Protein AF-A0A7S2DIS0-F1 (afdb_monomer_lite)

Organism: NCBI:txid327968

Structure (mmCIF, N/CA/C/O backbone):
data_AF-A0A7S2DIS0-F1
#
_entry.id   AF-A0A7S2DIS0-F1
#
loop_
_atom_site.group_PDB
_atom_site.id
_atom_site.type_symbol
_atom_site.label_atom_id
_atom_site.label_alt_id
_atom_site.label_comp_id
_atom_site.label_asym_id
_atom_site.label_entity_id
_atom_site.label_seq_id
_atom_site.pdbx_PDB_ins_code
_atom_site.Cartn_x
_atom_site.Cartn_y
_atom_site.Cartn_z
_atom_site.occupancy
_atom_site.B_iso_or_equiv
_atom_site.auth_seq_id
_atom_site.auth_comp_id
_atom_site.auth_asym_id
_atom_site.auth_atom_id
_atom_site.pdbx_PDB_model_num
ATOM 1 N N . ARG A 1 1 ? -0.775 -13.853 -29.510 1.00 49.91 1 ARG A N 1
ATOM 2 C CA . ARG A 1 1 ? -1.273 -12.618 -28.858 1.00 49.91 1 ARG A CA 1
ATOM 3 C C . ARG A 1 1 ? -0.080 -11.684 -28.729 1.00 49.91 1 ARG A C 1
ATOM 5 O O . ARG A 1 1 ? 0.828 -12.031 -27.992 1.00 49.91 1 ARG A O 1
ATOM 12 N N . THR A 1 2 ? -0.027 -10.597 -29.491 1.00 52.69 2 THR A N 1
ATOM 13 C CA . THR A 1 2 ? 0.987 -9.546 -29.319 1.00 52.69 2 THR A CA 1
ATOM 14 C C . THR A 1 2 ? 0.592 -8.712 -28.103 1.00 52.69 2 THR A C 1
ATOM 16 O O . THR A 1 2 ? -0.554 -8.272 -28.004 1.00 52.69 2 THR A O 1
ATOM 19 N N . CYS A 1 3 ? 1.484 -8.587 -27.121 1.00 57.28 3 CYS A N 1
ATOM 20 C CA . CYS A 1 3 ? 1.206 -7.783 -25.935 1.00 57.28 3 CYS A CA 1
ATOM 21 C C . CYS A 1 3 ? 1.315 -6.299 -26.331 1.00 57.28 3 CYS A C 1
ATOM 23 O O . CYS A 1 3 ? 2.330 -5.929 -26.916 1.00 57.28 3 CYS A O 1
ATOM 25 N N . PRO A 1 4 ? 0.318 -5.442 -26.041 1.00 63.25 4 PRO A N 1
ATOM 26 C CA . PRO A 1 4 ? 0.313 -4.042 -26.484 1.00 63.25 4 PRO A CA 1
ATOM 27 C C . PRO A 1 4 ? 1.507 -3.212 -25.994 1.00 63.25 4 PRO A C 1
ATOM 29 O O . PRO A 1 4 ? 1.823 -2.190 -26.595 1.00 63.25 4 PRO A O 1
ATOM 32 N N . ASN A 1 5 ? 2.153 -3.634 -24.902 1.00 74.69 5 ASN A N 1
ATOM 33 C CA . ASN A 1 5 ? 3.356 -3.004 -24.379 1.00 74.69 5 ASN A CA 1
ATOM 34 C C . ASN A 1 5 ? 4.299 -4.068 -23.790 1.00 74.69 5 ASN A C 1
ATOM 36 O O . ASN A 1 5 ? 4.113 -4.529 -22.663 1.00 74.69 5 ASN A O 1
ATOM 40 N N . GLU A 1 6 ? 5.291 -4.481 -24.579 1.00 79.50 6 GLU A N 1
ATOM 41 C CA . GLU A 1 6 ? 6.266 -5.514 -24.205 1.00 79.50 6 GLU A CA 1
ATOM 42 C C . GLU A 1 6 ? 7.153 -5.089 -23.027 1.00 79.50 6 GLU A C 1
ATOM 44 O O . GLU A 1 6 ? 7.512 -5.926 -22.204 1.00 79.50 6 GLU A O 1
ATOM 49 N N . GLN A 1 7 ? 7.442 -3.791 -22.889 1.00 78.56 7 GLN A N 1
ATOM 50 C CA . GLN A 1 7 ? 8.265 -3.260 -21.799 1.00 78.56 7 GLN A CA 1
ATOM 51 C C . GLN A 1 7 ? 7.539 -3.326 -20.453 1.00 78.56 7 GLN A C 1
ATOM 53 O O . GLN A 1 7 ? 8.115 -3.776 -19.466 1.00 78.56 7 GLN A O 1
ATOM 58 N N . LEU A 1 8 ? 6.255 -2.950 -20.412 1.00 78.12 8 LEU A N 1
ATOM 59 C CA . LEU A 1 8 ? 5.436 -3.105 -19.203 1.00 78.12 8 LEU A CA 1
ATOM 60 C C . LEU A 1 8 ? 5.191 -4.579 -18.876 1.00 78.12 8 LEU A C 1
ATOM 62 O O . LEU A 1 8 ? 5.210 -4.962 -17.709 1.00 78.12 8 LEU A O 1
ATOM 66 N N . ALA A 1 9 ? 4.994 -5.415 -19.899 1.00 80.56 9 ALA A N 1
ATOM 67 C CA . ALA A 1 9 ? 4.852 -6.854 -19.713 1.00 80.56 9 ALA A CA 1
ATOM 68 C C . ALA A 1 9 ? 6.127 -7.480 -19.125 1.00 80.56 9 ALA A C 1
ATOM 70 O O . ALA A 1 9 ? 6.024 -8.346 -18.262 1.00 80.56 9 ALA A O 1
ATOM 71 N N . ALA A 1 10 ? 7.309 -7.016 -19.541 1.00 82.75 10 ALA A N 1
ATOM 72 C CA . ALA A 1 10 ? 8.586 -7.419 -18.962 1.00 82.75 10 ALA A CA 1
ATOM 73 C C . ALA A 1 10 ? 8.757 -6.901 -17.523 1.00 82.75 10 ALA A C 1
ATOM 75 O O . ALA A 1 10 ? 9.151 -7.664 -16.649 1.00 82.75 10 ALA A O 1
ATOM 76 N N . ALA A 1 11 ? 8.399 -5.643 -17.247 1.00 80.19 11 ALA A N 1
ATOM 77 C CA . ALA A 1 11 ? 8.483 -5.053 -15.906 1.00 80.19 11 ALA A CA 1
ATOM 78 C C . ALA A 1 11 ? 7.534 -5.709 -14.885 1.00 80.19 11 ALA A C 1
ATOM 80 O O . ALA A 1 11 ? 7.802 -5.692 -13.683 1.00 80.19 11 ALA A O 1
ATOM 81 N N . MET A 1 12 ? 6.424 -6.276 -15.362 1.00 85.94 12 MET A N 1
ATOM 82 C CA . MET A 1 12 ? 5.458 -7.041 -14.569 1.00 85.94 12 MET A CA 1
ATOM 83 C C . MET A 1 12 ? 5.692 -8.553 -14.622 1.00 85.94 12 MET A C 1
ATOM 85 O O . MET A 1 12 ? 4.966 -9.306 -13.971 1.00 85.94 12 MET A O 1
ATOM 89 N N . LEU A 1 13 ? 6.685 -9.023 -15.382 1.00 81.12 13 LEU 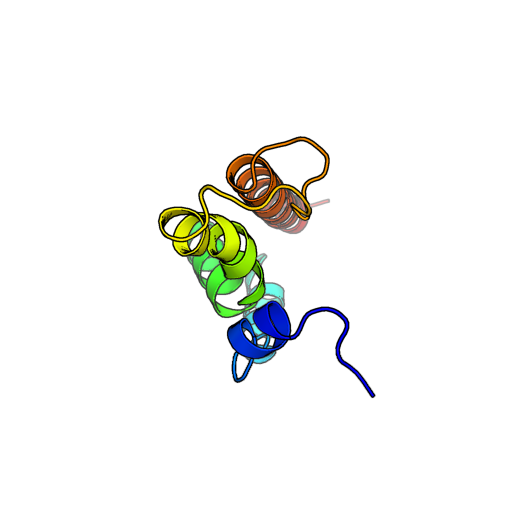A N 1
ATOM 90 C CA . LEU A 1 13 ? 7.011 -10.440 -15.439 1.00 81.12 13 LEU A CA 1
ATOM 91 C C . LEU A 1 13 ? 7.409 -10.888 -14.027 1.00 81.12 13 LEU A C 1
ATOM 93 O O . LEU A 1 13 ? 8.218 -10.244 -13.370 1.00 81.12 13 LEU A O 1
ATOM 97 N N . GLU A 1 14 ? 6.765 -11.948 -13.535 1.00 79.75 14 GLU A N 1
ATOM 98 C CA . GLU A 1 14 ? 6.930 -12.492 -12.171 1.00 79.75 14 GLU A CA 1
ATOM 99 C C . GLU A 1 14 ? 6.401 -11.620 -11.021 1.00 79.75 14 GLU A C 1
ATOM 101 O O . GLU A 1 14 ? 6.272 -12.105 -9.896 1.00 79.75 14 GLU A O 1
ATOM 106 N N . ARG A 1 15 ? 5.980 -10.380 -11.284 1.00 82.25 15 ARG A N 1
ATOM 107 C CA . ARG A 1 15 ? 5.325 -9.531 -10.287 1.00 82.25 15 ARG A CA 1
ATOM 108 C C . ARG A 1 15 ? 3.822 -9.753 -10.353 1.00 82.25 15 ARG A C 1
ATOM 110 O O . ARG A 1 15 ? 3.174 -9.460 -11.353 1.00 82.25 15 ARG A O 1
ATOM 117 N N . ARG A 1 16 ? 3.254 -10.308 -9.287 1.00 84.94 16 ARG A N 1
ATOM 118 C CA . ARG A 1 16 ? 1.816 -10.573 -9.188 1.00 84.94 16 ARG A CA 1
ATOM 119 C C . ARG A 1 16 ? 1.255 -9.968 -7.924 1.00 84.94 16 ARG A C 1
ATOM 121 O O . ARG A 1 16 ? 1.946 -9.910 -6.911 1.00 84.94 16 ARG A O 1
ATOM 128 N N . ALA A 1 17 ? -0.010 -9.575 -8.000 1.00 86.69 17 ALA A N 1
ATOM 129 C CA . ALA A 1 17 ? -0.729 -9.130 -6.830 1.00 86.69 17 ALA A CA 1
ATOM 130 C C . ALA A 1 17 ? -0.794 -10.245 -5.775 1.00 86.69 17 ALA A C 1
ATOM 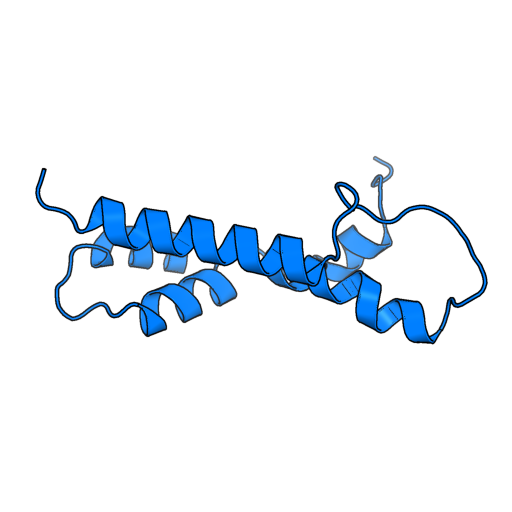132 O O . ALA A 1 17 ? -1.194 -11.377 -6.071 1.00 86.69 17 ALA A 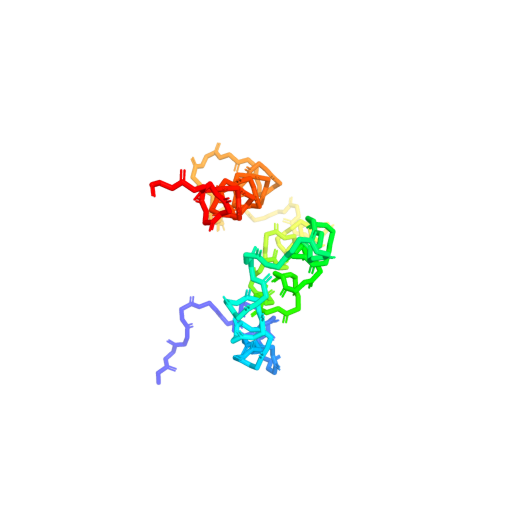O 1
ATOM 133 N N . ASP A 1 18 ? -0.395 -9.925 -4.546 1.00 90.88 18 ASP A N 1
ATOM 134 C CA . ASP A 1 18 ? -0.399 -10.872 -3.435 1.00 90.88 18 ASP A CA 1
ATOM 135 C C . ASP A 1 18 ? -1.806 -10.972 -2.828 1.00 90.88 18 ASP A C 1
ATOM 137 O O . ASP A 1 18 ? -2.194 -10.231 -1.924 1.00 90.88 18 ASP A O 1
ATOM 141 N N . ALA A 1 19 ? -2.586 -11.933 -3.325 1.00 88.56 19 ALA A N 1
ATOM 142 C CA . ALA A 1 19 ? -3.947 -12.180 -2.854 1.00 88.56 19 ALA A CA 1
ATOM 143 C C . ALA A 1 19 ? -4.027 -12.527 -1.355 1.00 88.56 19 ALA A C 1
ATOM 145 O O . ALA A 1 19 ? -5.061 -12.286 -0.725 1.00 88.56 19 ALA A O 1
ATOM 146 N N . SER A 1 20 ? -2.962 -13.088 -0.772 1.00 91.94 20 SER A N 1
ATOM 147 C CA . SER A 1 20 ? -2.933 -13.429 0.652 1.00 91.94 20 SER A CA 1
ATOM 148 C C . SER A 1 20 ? -2.859 -12.171 1.515 1.00 91.94 20 SER A C 1
ATOM 150 O O . SER A 1 20 ? -3.613 -12.038 2.483 1.00 91.94 20 SER A O 1
ATOM 152 N N . ARG A 1 21 ? -2.041 -11.196 1.103 1.00 91.44 21 ARG A N 1
ATOM 153 C CA . ARG A 1 21 ? -1.961 -9.884 1.751 1.00 91.44 21 ARG A CA 1
ATOM 154 C C . ARG A 1 21 ? -3.227 -9.074 1.559 1.00 91.44 21 ARG A C 1
ATOM 156 O O . ARG A 1 21 ? -3.721 -8.528 2.537 1.00 91.44 21 ARG A O 1
ATOM 163 N N . ILE A 1 22 ? -3.827 -9.090 0.370 1.00 92.38 22 ILE A N 1
ATOM 164 C CA . ILE A 1 22 ? -5.121 -8.428 0.130 1.00 92.38 22 ILE A CA 1
ATOM 165 C C . ILE A 1 22 ? -6.190 -8.956 1.098 1.00 92.38 22 ILE A C 1
ATOM 167 O O . ILE A 1 22 ? -6.932 -8.175 1.697 1.00 92.38 22 ILE A O 1
ATOM 171 N N . ARG A 1 23 ? -6.250 -10.278 1.305 1.00 93.06 23 ARG A N 1
ATOM 172 C CA . ARG A 1 23 ? -7.164 -10.879 2.286 1.00 93.06 23 ARG A CA 1
ATOM 173 C C . ARG A 1 23 ? -6.840 -10.424 3.712 1.00 93.06 23 ARG A C 1
ATOM 175 O O . ARG A 1 23 ? -7.748 -9.990 4.416 1.00 93.06 23 ARG A O 1
ATOM 182 N N . ARG A 1 24 ? -5.566 -10.449 4.115 1.00 91.94 24 ARG A N 1
ATOM 183 C CA . ARG A 1 24 ? -5.124 -9.957 5.432 1.00 91.94 24 ARG A CA 1
ATOM 184 C C . ARG A 1 24 ? -5.519 -8.496 5.659 1.00 91.94 24 ARG A C 1
ATOM 186 O O . ARG A 1 24 ? -5.995 -8.170 6.745 1.00 91.94 24 ARG A O 1
ATOM 193 N N . MET A 1 25 ? -5.351 -7.635 4.654 1.00 93.94 25 MET A N 1
ATOM 194 C CA . MET A 1 25 ? -5.763 -6.232 4.721 1.00 93.94 25 MET A CA 1
ATOM 195 C C . MET A 1 25 ? -7.257 -6.136 5.012 1.00 93.94 25 MET A C 1
ATOM 197 O O . MET A 1 25 ? -7.641 -5.450 5.952 1.00 93.94 25 MET A O 1
ATOM 201 N N . ALA A 1 26 ? -8.092 -6.852 4.253 1.00 92.06 26 ALA A N 1
ATOM 202 C CA . ALA A 1 26 ? -9.543 -6.838 4.425 1.00 92.06 26 ALA A CA 1
ATOM 203 C C . ALA A 1 26 ? -9.981 -7.339 5.813 1.00 92.06 26 ALA A C 1
ATOM 205 O O . ALA A 1 26 ? -10.872 -6.753 6.424 1.00 92.06 26 ALA A O 1
ATOM 206 N N . GLU A 1 27 ? -9.334 -8.382 6.334 1.00 93.12 27 GLU A N 1
ATOM 207 C CA . GLU A 1 27 ? -9.627 -8.947 7.658 1.00 93.12 27 GLU A CA 1
ATOM 208 C C . GLU A 1 27 ? -9.199 -8.014 8.801 1.00 93.12 27 GLU A C 1
ATOM 210 O O . GLU A 1 27 ? -9.897 -7.897 9.809 1.00 93.12 27 GLU A O 1
ATOM 215 N N . ARG A 1 28 ? -8.062 -7.324 8.652 1.00 94.25 28 ARG A N 1
ATOM 216 C CA . ARG A 1 28 ? -7.485 -6.468 9.699 1.00 94.25 28 ARG A CA 1
ATOM 217 C C . ARG A 1 28 ? -7.909 -5.009 9.614 1.00 94.25 28 ARG A C 1
ATOM 219 O O . ARG A 1 28 ? -7.641 -4.279 10.562 1.00 94.25 28 ARG A O 1
ATOM 226 N N . ILE A 1 29 ? -8.582 -4.566 8.549 1.00 93.81 29 ILE A N 1
ATOM 227 C CA . ILE A 1 29 ? -8.807 -3.133 8.295 1.00 93.81 29 ILE A CA 1
ATOM 228 C C . ILE A 1 29 ? -9.530 -2.413 9.438 1.00 93.81 29 ILE A C 1
ATOM 230 O O . ILE A 1 29 ? -9.209 -1.267 9.729 1.00 93.81 29 ILE A O 1
ATOM 234 N N . ARG A 1 30 ? -10.447 -3.099 10.133 1.00 91.25 30 ARG A N 1
ATOM 235 C CA . ARG A 1 30 ? -11.183 -2.564 11.296 1.00 91.25 30 ARG A CA 1
ATOM 236 C C . ARG A 1 30 ? -10.464 -2.768 12.630 1.00 91.25 30 ARG A C 1
ATOM 238 O O . ARG A 1 30 ? -10.918 -2.261 13.652 1.00 91.25 30 ARG A O 1
ATOM 245 N N . HIS A 1 31 ? -9.366 -3.518 12.650 1.00 93.44 31 HIS A N 1
ATOM 246 C CA . HIS A 1 31 ? -8.655 -3.834 13.877 1.00 93.44 31 HIS A CA 1
ATOM 247 C C . HIS A 1 31 ? -7.947 -2.578 14.416 1.00 93.44 31 HIS A C 1
ATOM 249 O O . HIS A 1 31 ? -7.202 -1.929 13.678 1.00 93.44 31 HIS A O 1
ATOM 255 N N . PRO A 1 32 ? -8.107 -2.225 15.705 1.00 90.69 32 PRO A N 1
ATOM 256 C CA . PRO A 1 32 ? -7.587 -0.969 16.246 1.00 90.69 32 PRO A CA 1
ATOM 257 C C . PRO A 1 32 ? -6.063 -0.855 16.132 1.00 90.69 32 PRO A C 1
ATOM 259 O O . PRO A 1 32 ? -5.558 0.229 15.864 1.00 90.69 32 PRO A O 1
ATOM 262 N N . GLN A 1 33 ? -5.351 -1.980 16.265 1.00 94.06 33 GLN A N 1
ATOM 263 C CA . GLN A 1 33 ? -3.887 -2.053 16.164 1.00 94.06 33 GLN A CA 1
ATOM 264 C C . GLN A 1 33 ? -3.350 -2.084 14.726 1.00 94.06 33 GLN A C 1
ATOM 266 O O . GLN A 1 33 ? -2.143 -1.977 14.539 1.00 94.06 33 GLN A O 1
ATOM 271 N N . TYR A 1 34 ? -4.204 -2.277 13.717 1.00 94.12 34 TYR A N 1
ATOM 272 C CA . TYR A 1 34 ? -3.764 -2.280 12.326 1.00 94.12 34 TYR A CA 1
ATOM 273 C C . TYR A 1 34 ? -3.555 -0.837 11.882 1.00 94.12 34 TYR A C 1
ATOM 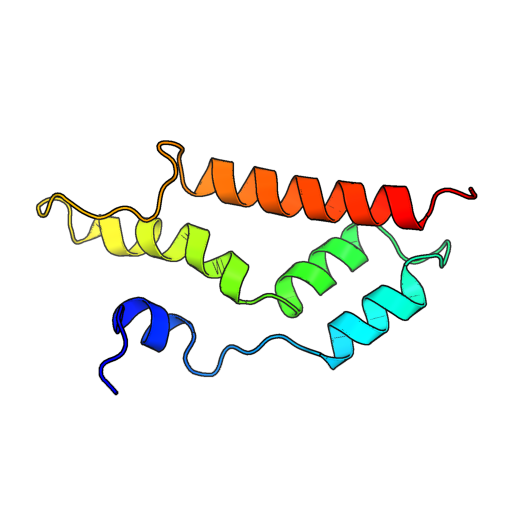275 O O . TYR A 1 34 ? -4.521 -0.111 11.687 1.00 94.12 34 TYR A O 1
ATOM 283 N N . MET A 1 35 ? -2.312 -0.375 11.818 1.00 94.12 35 MET A N 1
ATOM 284 C CA . MET A 1 35 ? -2.018 1.045 11.611 1.00 94.12 35 MET A CA 1
ATOM 285 C C . MET A 1 35 ? -1.956 1.407 10.125 1.00 94.12 35 MET A C 1
ATOM 287 O O . MET A 1 35 ? -1.748 0.555 9.265 1.00 94.12 35 MET A O 1
ATOM 291 N N . LEU A 1 36 ? -2.058 2.706 9.824 1.00 94.25 36 LEU A N 1
ATOM 292 C CA . LEU A 1 36 ? -1.973 3.217 8.452 1.00 94.25 36 LEU A CA 1
ATOM 293 C C . LEU A 1 36 ? -0.655 2.829 7.757 1.00 94.25 36 LEU A C 1
ATOM 295 O O . LEU A 1 36 ? -0.655 2.563 6.560 1.00 94.25 36 LEU A O 1
ATOM 299 N N . LEU A 1 37 ? 0.452 2.767 8.508 1.00 94.81 37 LEU A N 1
ATOM 300 C CA . LEU A 1 37 ? 1.747 2.322 7.986 1.00 94.81 37 LEU A CA 1
ATOM 301 C C . LEU A 1 37 ? 1.704 0.854 7.535 1.00 94.81 37 LEU A C 1
ATOM 303 O O . LEU A 1 37 ? 2.132 0.553 6.429 1.00 94.81 37 LEU A O 1
ATOM 307 N N . GLU A 1 38 ? 1.126 -0.033 8.351 1.00 94.94 38 GLU A N 1
ATOM 308 C CA . GLU A 1 38 ? 0.976 -1.458 8.015 1.00 94.94 38 GLU A CA 1
ATOM 309 C C . GLU A 1 38 ? 0.082 -1.627 6.774 1.00 94.94 38 GLU A C 1
ATOM 311 O O . GLU A 1 38 ? 0.399 -2.400 5.873 1.00 94.94 38 GLU A O 1
ATOM 316 N N . PHE A 1 39 ? -0.985 -0.826 6.671 1.00 95.12 39 PHE A N 1
ATOM 317 C CA . PHE A 1 39 ? -1.823 -0.768 5.473 1.00 95.12 39 PHE A CA 1
ATOM 318 C C . PHE A 1 39 ? -1.062 -0.299 4.232 1.00 95.12 39 PHE A C 1
ATOM 320 O O . PHE A 1 39 ? -1.243 -0.862 3.154 1.00 95.12 39 PHE A O 1
ATOM 327 N N . PHE A 1 40 ? -0.210 0.718 4.362 1.00 95.19 40 PHE A N 1
ATOM 328 C CA . PHE A 1 40 ? 0.609 1.202 3.256 1.00 95.19 40 PHE A CA 1
ATOM 329 C C . PHE A 1 40 ? 1.610 0.142 2.778 1.00 95.19 40 PHE A C 1
ATOM 331 O O . PHE A 1 40 ? 1.709 -0.106 1.577 1.00 95.19 40 PHE A O 1
ATOM 338 N N . GLU A 1 41 ? 2.303 -0.527 3.699 1.00 94.25 41 GLU A N 1
ATOM 339 C CA . GLU A 1 41 ? 3.221 -1.624 3.377 1.00 94.25 41 GLU A CA 1
ATOM 340 C C . GLU A 1 41 ? 2.501 -2.789 2.689 1.00 94.25 41 GLU A C 1
ATOM 342 O O . GLU A 1 41 ? 2.995 -3.328 1.694 1.00 94.25 41 GLU A O 1
ATOM 347 N N . ASP A 1 42 ? 1.307 -3.149 3.166 1.00 94.44 42 ASP A N 1
ATOM 348 C CA . ASP A 1 42 ? 0.505 -4.193 2.538 1.00 94.44 42 ASP A CA 1
ATOM 349 C C . ASP A 1 42 ? -0.007 -3.773 1.151 1.00 94.44 42 ASP A C 1
ATOM 351 O O . ASP A 1 42 ? -0.002 -4.609 0.250 1.00 94.44 42 ASP A O 1
ATOM 355 N N . CYS A 1 43 ? -0.348 -2.501 0.917 1.00 93.88 43 CYS A N 1
ATOM 356 C CA . CYS A 1 43 ? -0.651 -1.983 -0.424 1.00 93.88 43 CYS A CA 1
ATOM 357 C C . CYS A 1 43 ? 0.542 -2.133 -1.381 1.00 93.88 43 CYS A C 1
ATOM 359 O O . CYS A 1 43 ? 0.369 -2.617 -2.499 1.00 93.88 43 CYS A O 1
ATOM 361 N N . LEU A 1 44 ? 1.751 -1.753 -0.954 1.00 92.06 44 LEU A N 1
ATOM 362 C CA . LEU A 1 44 ? 2.955 -1.852 -1.789 1.00 92.06 44 LEU A CA 1
ATOM 363 C C . LEU A 1 44 ? 3.301 -3.302 -2.141 1.00 92.06 44 LEU A C 1
ATOM 365 O O . LEU A 1 44 ? 3.688 -3.589 -3.273 1.00 92.06 44 LEU A O 1
ATOM 369 N N . ALA A 1 45 ? 3.148 -4.218 -1.186 1.00 91.06 45 ALA A N 1
ATOM 370 C CA . ALA A 1 45 ? 3.396 -5.636 -1.413 1.00 91.06 45 ALA A CA 1
ATOM 371 C C . ALA A 1 45 ? 2.282 -6.310 -2.235 1.00 91.06 45 ALA A C 1
ATOM 373 O O . ALA A 1 45 ? 2.552 -7.242 -2.989 1.00 91.06 45 ALA A O 1
ATOM 374 N N . SER A 1 46 ? 1.039 -5.839 -2.105 1.00 92.81 46 SER A N 1
ATOM 375 C CA . SER A 1 46 ? -0.123 -6.408 -2.797 1.00 92.81 46 SER A CA 1
ATOM 376 C C . SER A 1 46 ? -0.280 -5.921 -4.231 1.00 92.81 46 SER A C 1
ATOM 378 O O . SER A 1 46 ? -0.858 -6.648 -5.030 1.00 92.81 46 SER A O 1
ATOM 380 N N . PHE A 1 47 ? 0.200 -4.720 -4.564 1.00 92.12 47 PHE A N 1
ATOM 381 C CA . PHE A 1 47 ? 0.002 -4.089 -5.873 1.00 92.12 47 PHE A CA 1
ATOM 382 C C . PHE A 1 47 ? 1.345 -3.691 -6.497 1.00 92.12 47 PHE A C 1
ATOM 384 O O . PHE A 1 47 ? 1.724 -2.514 -6.477 1.00 92.12 47 PHE A O 1
ATOM 391 N N . PRO A 1 48 ? 2.103 -4.651 -7.060 1.00 89.62 48 PRO A N 1
ATOM 392 C CA . PRO A 1 48 ? 3.376 -4.353 -7.710 1.00 89.62 48 PRO A CA 1
ATOM 393 C C . PRO A 1 48 ? 3.258 -3.349 -8.870 1.00 89.62 48 PRO A C 1
ATOM 395 O O . PRO A 1 48 ? 4.230 -2.654 -9.182 1.00 89.62 48 PRO A O 1
ATOM 398 N N . GLU A 1 49 ? 2.074 -3.223 -9.467 1.00 87.75 49 GLU A N 1
ATOM 399 C CA . GLU A 1 49 ? 1.745 -2.259 -10.517 1.00 87.75 49 GLU A CA 1
ATOM 400 C C . GLU A 1 49 ? 2.007 -0.810 -10.080 1.00 87.75 49 GLU A C 1
ATOM 402 O O . GLU A 1 49 ? 2.326 0.027 -10.920 1.00 87.75 49 GLU A O 1
ATOM 407 N N . LEU A 1 50 ? 1.963 -0.509 -8.775 1.00 88.31 50 LEU A N 1
ATOM 408 C CA . LEU A 1 50 ? 2.313 0.813 -8.242 1.00 88.31 50 LEU A CA 1
ATOM 409 C C . LEU A 1 50 ? 3.756 1.227 -8.581 1.00 88.31 50 LEU A C 1
ATOM 411 O O . LEU A 1 50 ? 4.050 2.414 -8.689 1.00 88.31 50 LEU A O 1
ATOM 415 N N . GLY A 1 51 ? 4.656 0.265 -8.802 1.00 85.00 51 GLY A N 1
ATOM 416 C CA . GLY A 1 51 ? 6.022 0.547 -9.249 1.00 85.00 51 GLY A CA 1
ATOM 417 C C . GLY A 1 51 ? 6.105 1.035 -10.699 1.00 85.00 51 GLY A C 1
ATOM 418 O O . GLY A 1 51 ? 7.083 1.678 -11.070 1.00 85.00 51 GLY A O 1
ATOM 419 N N . LEU A 1 52 ? 5.084 0.779 -11.522 1.00 85.75 52 LEU A N 1
ATOM 420 C CA . LEU A 1 52 ? 5.078 1.192 -12.928 1.00 85.75 52 LEU A CA 1
ATOM 421 C C . LEU A 1 52 ? 4.985 2.712 -13.092 1.00 85.75 52 LEU A C 1
ATOM 423 O O . LEU A 1 52 ? 5.487 3.234 -14.083 1.00 85.75 52 LEU A O 1
ATOM 427 N N . PHE A 1 53 ? 4.444 3.431 -12.100 1.00 83.38 53 PHE A N 1
ATOM 428 C CA . PHE A 1 53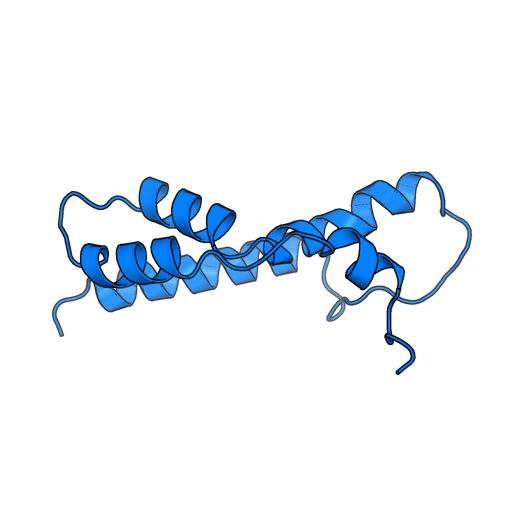 ? 4.458 4.899 -12.087 1.00 83.38 53 PHE A CA 1
ATOM 429 C C . PHE A 1 53 ? 5.882 5.476 -12.113 1.00 83.38 53 PHE A C 1
ATOM 431 O O . PHE A 1 53 ? 6.092 6.577 -12.613 1.00 83.38 53 PHE A O 1
ATOM 438 N N . PHE A 1 54 ? 6.876 4.733 -11.623 1.00 82.12 54 PHE A N 1
ATOM 439 C CA . PHE A 1 54 ? 8.275 5.169 -11.606 1.00 82.12 54 PHE A CA 1
ATOM 440 C C . PHE A 1 54 ? 9.103 4.583 -12.760 1.00 82.12 54 PHE A C 1
ATOM 442 O O . PHE A 1 54 ? 10.178 5.094 -13.071 1.00 82.12 54 PHE A O 1
ATOM 449 N N . PHE A 1 55 ? 8.578 3.575 -13.462 1.00 75.12 55 PHE A N 1
ATOM 450 C CA . PHE A 1 55 ? 9.284 2.853 -14.525 1.00 75.12 55 PHE A CA 1
ATOM 451 C C . PHE A 1 55 ? 9.623 3.727 -15.749 1.00 75.12 55 PHE A C 1
ATOM 453 O O . PHE A 1 55 ? 10.696 3.585 -16.337 1.00 75.12 55 PHE A O 1
ATOM 460 N N . GLU A 1 56 ? 8.749 4.669 -16.129 1.00 64.88 56 GLU A N 1
ATOM 461 C CA . GLU A 1 56 ? 9.043 5.630 -17.210 1.00 64.88 56 GLU A CA 1
ATOM 462 C C . GLU A 1 56 ? 10.112 6.659 -16.795 1.00 64.88 56 GLU A C 1
ATOM 464 O O . GLU A 1 56 ? 10.891 7.104 -17.639 1.00 64.88 56 GLU A O 1
ATOM 469 N N . SER A 1 57 ? 10.198 7.016 -15.507 1.00 57.00 57 SER A N 1
ATOM 470 C CA . SER A 1 57 ? 11.156 8.014 -15.007 1.00 57.00 57 SER A CA 1
ATOM 471 C C . SER A 1 57 ? 12.600 7.506 -15.028 1.00 57.00 57 SER A C 1
ATOM 473 O O . SER A 1 57 ? 13.511 8.282 -15.309 1.00 57.00 57 SER A O 1
ATOM 475 N N . GLU A 1 58 ? 12.821 6.216 -14.767 1.00 54.56 58 GLU A N 1
ATOM 476 C CA . GLU A 1 58 ? 14.162 5.611 -14.757 1.00 54.56 58 GLU A CA 1
ATOM 477 C C . GLU A 1 58 ? 14.680 5.319 -16.175 1.00 54.56 58 GLU A C 1
ATOM 479 O O . GLU A 1 58 ? 15.844 5.576 -16.482 1.00 54.56 58 GLU A O 1
ATOM 484 N N . ASN A 1 59 ? 13.804 4.882 -17.087 1.00 51.31 59 ASN A N 1
ATOM 485 C CA . ASN A 1 59 ? 14.170 4.628 -18.486 1.00 51.31 59 ASN A CA 1
ATOM 486 C C . ASN A 1 59 ? 14.302 5.912 -19.332 1.00 51.31 59 ASN A C 1
ATOM 488 O O . ASN A 1 59 ? 14.940 5.898 -20.387 1.00 51.31 59 ASN A O 1
ATOM 492 N N . SER A 1 60 ? 13.753 7.041 -18.871 1.00 45.88 60 SER A N 1
ATOM 493 C CA . SER A 1 60 ? 13.860 8.339 -19.559 1.00 45.88 60 SER A CA 1
ATOM 494 C C . SER A 1 60 ? 15.234 9.005 -19.430 1.00 45.88 60 SER A C 1
ATOM 496 O O . SER A 1 60 ? 15.546 9.886 -20.229 1.00 45.88 60 SER A O 1
ATOM 498 N N . ALA A 1 61 ? 16.099 8.565 -18.507 1.00 47.38 61 ALA A N 1
ATOM 499 C CA . ALA A 1 61 ? 17.482 9.052 -18.439 1.00 47.38 61 ALA A CA 1
ATOM 500 C C . ALA A 1 61 ? 18.324 8.639 -19.668 1.00 47.38 61 ALA A C 1
ATOM 502 O O . ALA A 1 61 ? 19.346 9.260 -19.951 1.00 47.38 61 ALA A O 1
ATOM 503 N N . VAL A 1 62 ? 17.878 7.627 -20.427 1.00 46.41 62 VAL A N 1
ATOM 504 C CA . VAL A 1 62 ? 18.575 7.095 -21.614 1.00 46.41 62 VAL A CA 1
ATOM 505 C C . VAL A 1 62 ? 17.859 7.444 -22.932 1.00 46.41 62 VAL A C 1
ATOM 507 O O . VAL A 1 62 ? 18.386 7.185 -24.011 1.00 46.41 62 VAL A O 1
ATOM 510 N N . ALA A 1 63 ? 16.670 8.058 -22.873 1.00 43.53 63 ALA A N 1
ATOM 511 C CA . ALA A 1 63 ? 15.767 8.234 -24.015 1.00 43.53 63 ALA A CA 1
ATOM 512 C C . ALA A 1 63 ? 15.317 9.691 -24.233 1.00 43.53 63 ALA A C 1
ATOM 514 O O . ALA A 1 63 ? 14.193 9.944 -24.664 1.00 43.53 63 ALA A O 1
ATOM 515 N N . ALA A 1 64 ? 16.201 10.667 -24.005 1.00 42.50 64 ALA A N 1
ATOM 516 C CA . ALA A 1 64 ? 15.953 12.093 -24.259 1.00 42.50 64 ALA A CA 1
ATOM 517 C C . ALA A 1 64 ? 15.763 12.467 -25.754 1.00 42.50 64 ALA A C 1
ATOM 519 O O . ALA A 1 64 ? 16.008 13.608 -26.141 1.00 42.50 64 ALA A O 1
ATOM 520 N N . MET A 1 65 ? 15.349 11.534 -26.622 1.00 43.47 65 MET A N 1
ATOM 521 C CA . MET A 1 65 ? 15.249 11.779 -28.065 1.00 43.47 65 MET A CA 1
ATOM 522 C C . MET A 1 65 ? 14.087 11.085 -28.789 1.00 43.47 65 MET A C 1
ATOM 524 O O . MET A 1 65 ? 14.067 11.083 -30.017 1.00 43.47 65 MET A O 1
ATOM 528 N N . SER A 1 6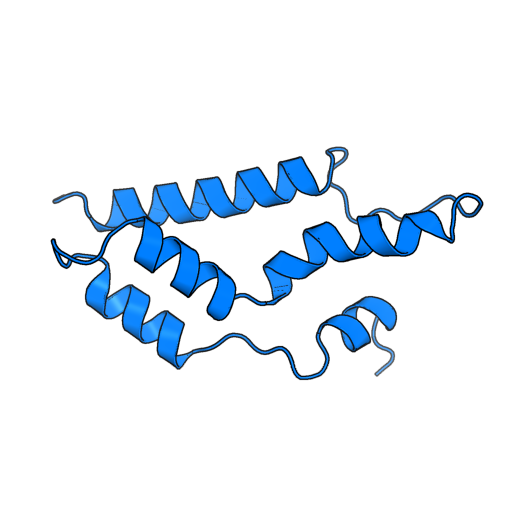6 ? 13.086 10.543 -28.088 1.00 38.34 66 SER A N 1
ATOM 529 C CA . SER A 1 66 ? 11.856 10.112 -28.767 1.00 38.34 66 SER A CA 1
ATOM 530 C C . SER A 1 66 ? 10.608 10.560 -28.022 1.00 38.34 66 SER A C 1
ATOM 532 O O . SER A 1 66 ? 10.277 10.100 -26.934 1.00 38.34 66 SER A O 1
ATOM 534 N N . SER A 1 67 ? 9.942 11.527 -28.637 1.00 50.22 67 SER A N 1
ATOM 535 C CA . SER A 1 67 ? 8.620 12.010 -28.297 1.00 50.22 67 SER A CA 1
ATOM 536 C C . SER A 1 67 ? 7.559 10.917 -28.478 1.00 50.22 67 SER A C 1
ATOM 538 O O . SER A 1 67 ? 7.580 10.137 -29.427 1.00 50.22 67 SER A O 1
ATOM 540 N N . SER A 1 68 ? 6.555 10.959 -27.598 1.00 49.25 68 SER A N 1
ATOM 541 C CA . SER A 1 68 ? 5.392 10.063 -27.529 1.00 49.25 68 SER A CA 1
ATOM 542 C C . SER A 1 68 ? 5.744 8.673 -26.981 1.00 49.25 68 SER A C 1
ATOM 544 O O . SER A 1 68 ? 6.489 7.911 -27.574 1.00 49.25 68 SER A O 1
ATOM 546 N N . ARG A 1 69 ? 5.226 8.257 -25.829 1.00 45.88 69 ARG A N 1
ATOM 547 C CA . ARG A 1 69 ? 3.797 8.168 -25.531 1.00 45.88 69 ARG A CA 1
ATOM 548 C C . ARG A 1 69 ? 3.659 7.925 -24.023 1.00 45.88 69 ARG A C 1
ATOM 550 O O . ARG A 1 69 ? 3.528 6.788 -23.594 1.00 45.88 69 ARG A O 1
ATOM 557 N N . SER A 1 70 ? 3.751 9.000 -23.240 1.00 47.97 70 SER A N 1
ATOM 558 C CA . SER A 1 70 ? 3.539 8.950 -21.791 1.00 47.97 70 SER A CA 1
ATOM 559 C C . SER A 1 70 ? 2.127 8.440 -21.516 1.00 47.97 70 SER A C 1
ATOM 561 O O . SER A 1 70 ? 1.167 8.970 -22.081 1.00 47.97 70 SER A O 1
ATOM 563 N N . MET A 1 71 ? 1.983 7.435 -20.657 1.00 51.38 71 MET A N 1
ATOM 564 C CA . MET A 1 71 ? 0.678 6.941 -20.195 1.00 51.38 71 MET A CA 1
ATOM 565 C C . MET A 1 71 ? -0.081 7.944 -19.297 1.00 51.38 71 MET A C 1
ATOM 567 O O . MET A 1 71 ? -0.945 7.550 -18.523 1.00 51.38 71 MET A O 1
ATOM 571 N N . ASN A 1 72 ? 0.207 9.245 -19.392 1.00 48.66 72 ASN A N 1
ATOM 572 C CA . ASN A 1 72 ? -0.282 10.250 -18.461 1.00 48.66 72 ASN A CA 1
ATOM 573 C C . ASN A 1 72 ? -1.573 10.916 -18.917 1.00 48.66 72 ASN A C 1
ATOM 575 O O . ASN A 1 72 ? -1.702 11.406 -20.041 1.00 48.66 72 ASN A O 1
ATOM 579 N N . SER A 1 73 ? -2.460 11.115 -17.949 1.00 51.16 73 SER A N 1
ATOM 580 C CA . SER A 1 73 ? -3.622 12.007 -18.008 1.00 51.16 73 SER A CA 1
ATOM 581 C C . SER A 1 73 ? -3.263 13.509 -18.120 1.00 51.16 73 SER A C 1
ATOM 583 O O . SER A 1 73 ? -4.038 14.371 -17.710 1.00 51.16 73 SER A O 1
ATOM 585 N N . GLY A 1 74 ? -2.076 13.850 -18.643 1.00 55.03 74 GLY A N 1
ATOM 586 C CA . GLY A 1 74 ? -1.516 15.208 -18.673 1.00 55.03 74 GLY A CA 1
ATOM 587 C C . GLY A 1 74 ? -0.898 15.685 -17.348 1.00 55.03 74 GLY A C 1
ATOM 588 O O . GLY A 1 74 ? -0.597 16.868 -17.212 1.00 55.03 74 GLY A O 1
ATOM 589 N N . ARG A 1 75 ? -0.710 14.799 -16.360 1.00 61.09 75 ARG A N 1
ATOM 590 C CA . ARG A 1 75 ? -0.095 15.089 -15.043 1.00 61.09 75 ARG A CA 1
ATOM 591 C C . ARG A 1 75 ? 1.170 14.246 -14.870 1.00 61.09 75 ARG A C 1
ATOM 593 O O . ARG A 1 75 ? 1.288 13.253 -15.561 1.00 61.09 75 ARG A O 1
ATOM 600 N N . SER A 1 76 ? 2.120 14.623 -14.008 1.00 77.62 76 SER A N 1
ATOM 601 C CA . SER A 1 76 ? 3.326 13.803 -13.789 1.00 77.62 76 SER A CA 1
ATOM 602 C C . SER A 1 76 ? 2.968 12.440 -13.188 1.00 77.62 76 SER A C 1
ATOM 604 O O . SER A 1 76 ? 2.014 12.340 -12.415 1.00 77.62 76 SER A O 1
ATOM 606 N N . ALA A 1 77 ? 3.761 11.406 -13.484 1.00 80.62 77 ALA A N 1
ATOM 607 C CA . ALA A 1 77 ? 3.526 10.063 -12.950 1.00 80.62 77 ALA A CA 1
ATOM 608 C C . ALA A 1 77 ? 3.556 10.033 -11.407 1.00 80.62 77 ALA A C 1
ATOM 610 O O . ALA A 1 77 ? 2.768 9.332 -10.776 1.00 80.62 77 ALA A O 1
ATOM 611 N N . GLU A 1 78 ? 4.376 10.890 -10.789 1.00 82.44 78 GLU A N 1
ATOM 612 C CA . GLU A 1 78 ? 4.376 11.121 -9.341 1.00 82.44 78 GLU A CA 1
ATOM 613 C C . GLU A 1 78 ? 3.016 11.625 -8.828 1.00 82.44 78 GLU A C 1
ATOM 615 O O . GLU A 1 78 ? 2.500 11.127 -7.827 1.00 82.44 78 GLU A O 1
ATOM 620 N N . ALA A 1 79 ? 2.391 12.578 -9.526 1.00 85.06 79 ALA A N 1
ATOM 621 C CA . ALA A 1 79 ? 1.079 13.090 -9.143 1.00 85.06 79 ALA A CA 1
ATOM 622 C C . ALA A 1 79 ? -0.024 12.028 -9.305 1.00 85.06 79 ALA A C 1
ATOM 624 O O . ALA A 1 79 ? -1.010 12.032 -8.565 1.00 85.06 79 ALA A O 1
ATOM 625 N N . GLU A 1 80 ? 0.100 11.113 -10.267 1.00 86.75 80 GLU A N 1
ATOM 626 C CA . GLU A 1 80 ? -0.821 9.979 -10.403 1.00 86.75 80 GLU A CA 1
ATOM 627 C C . GLU A 1 80 ? -0.626 8.942 -9.288 1.00 86.75 80 GLU A C 1
ATOM 629 O O . GLU A 1 80 ? -1.611 8.498 -8.689 1.00 86.75 80 GLU A O 1
ATOM 634 N N . TYR A 1 81 ? 0.625 8.644 -8.931 1.00 90.00 81 TYR A N 1
ATOM 635 C CA . TYR A 1 81 ? 0.967 7.785 -7.799 1.00 90.00 81 TYR A CA 1
ATOM 636 C C . TYR A 1 81 ? 0.410 8.340 -6.480 1.00 90.00 81 TYR A C 1
ATOM 638 O O . TYR A 1 81 ? -0.318 7.642 -5.772 1.00 90.00 81 TYR A O 1
ATOM 646 N N . GLN A 1 82 ? 0.663 9.619 -6.179 1.00 91.31 82 GLN A N 1
ATOM 647 C CA . GLN A 1 82 ? 0.163 10.274 -4.965 1.00 91.31 82 GLN A CA 1
ATOM 648 C C . GLN A 1 82 ? -1.370 10.249 -4.883 1.00 91.31 82 GLN A C 1
ATOM 650 O O . GLN A 1 82 ? -1.922 9.968 -3.820 1.00 91.31 82 GLN A O 1
ATOM 655 N N . ARG A 1 83 ? -2.076 10.488 -6.000 1.00 92.44 83 ARG A N 1
ATOM 656 C CA . ARG A 1 83 ? -3.547 10.379 -6.050 1.00 92.44 83 ARG A CA 1
ATOM 657 C C . ARG A 1 83 ? -4.026 8.957 -5.771 1.00 92.44 83 ARG A C 1
ATOM 659 O O . ARG A 1 83 ? -4.996 8.784 -5.038 1.00 92.44 83 ARG A O 1
ATOM 666 N N . THR A 1 84 ? -3.350 7.959 -6.332 1.00 93.81 84 THR A N 1
ATOM 667 C CA . THR A 1 84 ? -3.696 6.544 -6.148 1.00 93.81 84 THR A CA 1
ATOM 668 C C . THR A 1 84 ? -3.518 6.120 -4.690 1.00 93.81 84 THR A C 1
ATOM 670 O O . THR A 1 84 ? -4.447 5.583 -4.089 1.00 93.81 84 THR A O 1
ATOM 673 N N . ILE A 1 85 ? -2.374 6.440 -4.078 1.00 94.75 85 ILE A N 1
ATOM 674 C CA . ILE A 1 85 ? -2.127 6.177 -2.652 1.00 94.75 85 ILE A CA 1
ATOM 675 C C . ILE A 1 85 ? -3.110 6.953 -1.766 1.00 94.75 85 ILE A C 1
ATOM 677 O O . ILE A 1 85 ? -3.672 6.389 -0.829 1.00 94.75 85 ILE A O 1
ATOM 681 N N . GLY A 1 86 ? -3.384 8.219 -2.089 1.00 95.50 86 GLY A N 1
ATOM 682 C CA . GLY A 1 86 ? -4.367 9.030 -1.371 1.00 95.50 86 GLY A CA 1
ATOM 683 C C . GLY A 1 86 ? -5.772 8.421 -1.397 1.00 95.50 86 GLY A C 1
ATOM 684 O O . GLY A 1 86 ? -6.448 8.396 -0.368 1.00 95.50 86 GLY A O 1
ATOM 685 N N . ALA A 1 87 ? -6.197 7.866 -2.535 1.00 96.38 87 ALA A N 1
ATOM 686 C CA . ALA A 1 87 ? -7.468 7.154 -2.646 1.00 96.38 87 ALA A CA 1
ATOM 687 C C . ALA A 1 87 ? -7.495 5.879 -1.786 1.00 96.38 87 ALA A C 1
ATOM 689 O O . ALA A 1 87 ? -8.481 5.631 -1.094 1.00 96.38 87 ALA A O 1
ATOM 690 N N . LEU A 1 88 ? -6.407 5.100 -1.764 1.00 95.25 88 LEU A N 1
ATOM 691 C CA . LEU A 1 88 ? -6.295 3.916 -0.903 1.00 95.25 88 LEU A CA 1
ATOM 692 C C . LEU A 1 88 ? -6.368 4.284 0.582 1.00 95.25 88 LEU A C 1
ATOM 694 O O . LEU A 1 88 ? -7.048 3.606 1.351 1.00 95.25 88 LEU A O 1
ATOM 698 N N . PHE A 1 89 ? -5.727 5.382 0.987 1.00 95.81 89 PHE A N 1
ATOM 699 C CA . PHE A 1 89 ? -5.869 5.896 2.345 1.00 95.81 89 PHE A CA 1
ATOM 700 C C . PHE A 1 89 ? -7.313 6.292 2.627 1.00 95.81 89 PHE A C 1
ATOM 702 O O . PHE A 1 89 ? -7.864 5.828 3.618 1.00 95.81 89 PHE A O 1
ATOM 709 N N . ALA A 1 90 ? -7.971 7.058 1.756 1.00 95.94 90 ALA A N 1
ATOM 710 C CA . ALA A 1 90 ? -9.379 7.403 1.948 1.00 95.94 90 ALA A CA 1
ATOM 711 C C . ALA A 1 90 ? -10.256 6.155 2.172 1.00 95.94 90 ALA A C 1
ATOM 713 O O . ALA A 1 90 ? -11.062 6.140 3.099 1.00 95.94 90 ALA A O 1
ATOM 714 N N . VAL A 1 91 ? -10.038 5.078 1.407 1.00 93.31 91 VAL A N 1
ATOM 715 C CA . VAL A 1 91 ? -10.715 3.785 1.613 1.00 93.31 91 VAL A CA 1
ATOM 716 C C . VAL A 1 91 ? -10.402 3.187 2.987 1.00 93.31 91 VAL A C 1
ATOM 718 O O . VAL A 1 91 ? -11.326 2.770 3.683 1.00 93.31 91 VAL A O 1
ATOM 721 N N . TYR A 1 92 ? -9.137 3.179 3.414 1.00 94.31 92 TYR A N 1
ATOM 722 C CA . TYR A 1 92 ? -8.751 2.731 4.757 1.00 94.31 92 TYR A CA 1
ATOM 723 C C . TYR A 1 92 ? -9.499 3.490 5.861 1.00 94.31 92 TYR A C 1
ATOM 725 O O . TYR A 1 92 ? -10.012 2.869 6.790 1.00 94.31 92 TYR A O 1
ATOM 733 N N . TRP A 1 93 ? -9.601 4.817 5.752 1.00 93.62 93 TRP A N 1
ATOM 734 C CA . TRP A 1 93 ? -10.319 5.633 6.733 1.00 93.62 93 TRP A CA 1
ATOM 735 C C . TRP A 1 93 ? -11.822 5.345 6.702 1.00 93.62 93 TRP A C 1
ATOM 737 O O . TRP A 1 93 ? -12.402 5.091 7.755 1.00 93.62 93 TRP A O 1
ATOM 747 N N . LEU A 1 94 ? -12.439 5.301 5.516 1.00 93.44 94 LEU A N 1
ATOM 748 C CA . LEU A 1 94 ? -13.871 5.025 5.351 1.00 93.44 94 LEU A CA 1
ATOM 749 C C . LEU A 1 94 ? -14.277 3.664 5.927 1.00 93.44 94 LEU A C 1
ATOM 751 O O . LEU A 1 94 ? -15.283 3.574 6.620 1.00 93.44 94 LEU A O 1
ATOM 755 N N . LEU A 1 95 ? -13.481 2.615 5.699 1.00 91.44 95 LEU A N 1
ATOM 756 C CA . LEU A 1 95 ? -13.768 1.266 6.206 1.00 91.44 95 LEU A CA 1
ATOM 757 C C . LEU A 1 95 ? -13.625 1.137 7.730 1.00 91.44 95 LEU A C 1
ATOM 759 O O . LEU A 1 95 ? -14.084 0.151 8.309 1.00 91.44 95 LEU A O 1
ATOM 763 N N . ARG A 1 96 ? -12.984 2.111 8.380 1.00 91.38 96 ARG A N 1
ATOM 764 C CA . ARG A 1 96 ? -12.819 2.173 9.837 1.00 91.38 96 ARG A CA 1
ATOM 765 C C . ARG A 1 96 ? -13.824 3.075 10.531 1.00 91.38 96 ARG A C 1
ATOM 767 O O . ARG A 1 96 ? -13.904 3.015 11.756 1.00 91.38 96 ARG A O 1
ATOM 774 N N . MET A 1 97 ? -14.563 3.894 9.790 1.00 87.50 97 MET A N 1
ATOM 775 C CA . MET A 1 97 ? -15.654 4.658 10.377 1.00 87.50 97 MET A CA 1
ATOM 776 C C . MET A 1 97 ? -16.762 3.688 10.791 1.00 87.50 97 MET A C 1
ATOM 778 O O . MET A 1 97 ? -17.152 2.804 10.029 1.00 87.50 97 MET A O 1
ATOM 782 N N . GLU A 1 98 ? -17.244 3.830 12.020 1.00 66.62 98 GLU A N 1
ATOM 783 C CA . GLU A 1 98 ? -18.509 3.224 12.418 1.00 66.62 98 GLU A CA 1
ATOM 784 C C . GLU A 1 98 ? -19.620 4.022 11.721 1.00 66.62 98 GLU A C 1
ATOM 786 O O . GLU A 1 98 ? -19.814 5.199 12.023 1.00 66.62 98 GLU A O 1
ATOM 791 N N . LEU A 1 99 ? -20.258 3.410 10.718 1.00 53.84 99 LEU A N 1
ATOM 792 C CA . LEU A 1 99 ? -21.513 3.888 10.127 1.00 53.84 99 LEU A CA 1
ATOM 793 C C . LEU A 1 99 ? -22.700 3.342 10.920 1.00 53.84 99 LEU A C 1
ATOM 795 O O . LEU A 1 99 ? -22.642 2.145 11.291 1.00 53.84 99 LEU A O 1
#

pLDDT: mean 79.4, std 17.72, range [38.34, 96.38]

Radius of gyration: 16.63 Å; chains: 1; bounding box: 40×29×46 Å

Secondary structure (DSSP, 8-state):
---S-HHHHHHTTT----HHHHHHHHHHTT-TT--HHHHHHHHHHH-GGGGHHHHHHHHTTS-TT-------SSS-HHHHHHHHHHHHHHHHHHHHS--

Sequence (99 aa):
RTCPNEQLAAAMLERRADASRIRRMAERIRHPQYMLLEFFEDCLASFPELGLFFFESENSAVAAMSSSRSMNSGRSAEAEYQRTIGALFAVYWLLRMEL

Foldseek 3Di:
DDDPDVLVVVQCVVPAFDVVLVVVCVVCLQPPPCDPVVLLVSCVNRCVVLCVLCVCVVCVVVPVDDDDDPPDPPDRSVVVSVVVSVVSVVVSVVVNDDD